Protein AF-A0A3D5NPX5-F1 (afdb_monomer_lite)

Radius of gyration: 11.31 Å; chains: 1; bounding box: 21×16×34 Å

Foldseek 3Di:
DDKAPHDDPDPVVVVVVLVVDDQQDKIWDWDADPNDTDIDIDGHHDDD

Structure (mmCIF, N/CA/C/O backbone):
data_AF-A0A3D5NPX5-F1
#
_entry.id   AF-A0A3D5NPX5-F1
#
loop_
_atom_site.group_PDB
_atom_site.id
_atom_site.type_symbol
_atom_site.label_atom_id
_atom_site.label_alt_id
_atom_site.label_comp_id
_atom_site.label_asym_id
_atom_site.label_entity_id
_atom_site.label_seq_id
_atom_site.pdbx_PDB_ins_code
_atom_site.Cartn_x
_atom_site.Cartn_y
_atom_site.Cartn_z
_atom_site.occupancy
_atom_site.B_iso_or_equiv
_atom_site.auth_seq_id
_atom_site.auth_comp_id
_atom_site.auth_asym_id
_atom_site.auth_atom_id
_atom_site.pdbx_PDB_model_num
ATOM 1 N N . MET A 1 1 ? 6.723 4.324 -6.525 1.00 86.94 1 MET A N 1
ATOM 2 C CA . MET A 1 1 ? 5.625 3.491 -5.991 1.00 86.94 1 MET A CA 1
ATOM 3 C C . MET A 1 1 ? 4.589 4.444 -5.436 1.00 86.94 1 MET A C 1
ATOM 5 O O . MET A 1 1 ? 4.991 5.491 -4.939 1.00 86.94 1 MET A O 1
ATOM 9 N N . SER A 1 2 ? 3.303 4.140 -5.553 1.00 89.75 2 SER A N 1
ATOM 10 C CA . SER A 1 2 ? 2.254 4.915 -4.889 1.00 89.75 2 SER A CA 1
ATOM 11 C C . SER A 1 2 ? 1.295 3.988 -4.160 1.00 89.75 2 SER A C 1
ATOM 13 O O . SER A 1 2 ? 1.152 2.819 -4.525 1.00 89.75 2 SER A O 1
ATOM 15 N N . ILE A 1 3 ? 0.667 4.520 -3.125 1.00 90.75 3 ILE A N 1
ATOM 16 C CA . ILE A 1 3 ? -0.502 3.942 -2.477 1.00 90.75 3 ILE A CA 1
ATOM 17 C C . ILE A 1 3 ? -1.618 4.971 -2.630 1.00 90.75 3 ILE A C 1
ATOM 19 O O . ILE A 1 3 ? -1.440 6.145 -2.307 1.00 90.75 3 ILE A O 1
ATOM 23 N N . ASP A 1 4 ? -2.701 4.556 -3.269 1.00 89.88 4 ASP A N 1
ATOM 24 C CA . ASP A 1 4 ? -3.679 5.434 -3.891 1.00 89.88 4 AS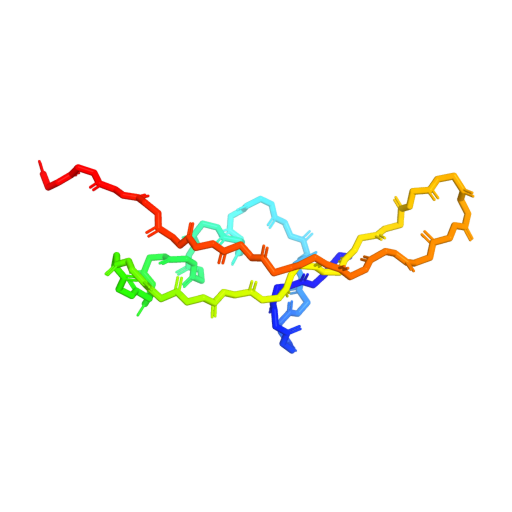P A CA 1
ATOM 25 C C . ASP A 1 4 ? -2.969 6.499 -4.752 1.00 89.88 4 ASP A C 1
ATOM 27 O O . ASP A 1 4 ? -2.145 6.167 -5.621 1.00 89.88 4 ASP A O 1
ATOM 31 N N . ASP A 1 5 ? -3.243 7.774 -4.489 1.00 86.88 5 ASP A N 1
ATOM 32 C CA . ASP A 1 5 ? -2.626 8.916 -5.171 1.00 86.88 5 ASP A CA 1
ATOM 33 C C . ASP A 1 5 ? -1.449 9.525 -4.386 1.00 86.88 5 ASP A C 1
ATOM 35 O O . ASP A 1 5 ? -0.912 10.568 -4.764 1.00 86.88 5 ASP A O 1
ATOM 39 N N . VAL A 1 6 ? -1.003 8.862 -3.313 1.00 88.38 6 VAL A N 1
ATOM 40 C CA . VAL A 1 6 ? 0.150 9.282 -2.510 1.00 88.38 6 VAL A CA 1
ATOM 41 C C . VAL A 1 6 ? 1.415 8.601 -3.019 1.00 88.38 6 VAL A C 1
ATOM 43 O O . VAL A 1 6 ? 1.548 7.374 -3.006 1.00 88.38 6 VAL A O 1
ATOM 46 N N . VAL A 1 7 ? 2.380 9.405 -3.468 1.00 91.25 7 VAL A N 1
ATOM 47 C CA . VAL A 1 7 ? 3.707 8.914 -3.853 1.00 91.25 7 VAL A CA 1
ATOM 48 C C . VAL A 1 7 ? 4.471 8.493 -2.601 1.00 91.25 7 VAL A C 1
ATOM 50 O O . VAL A 1 7 ? 4.624 9.261 -1.656 1.00 91.25 7 VAL A O 1
ATOM 53 N N . VAL A 1 8 ? 4.973 7.262 -2.614 1.00 89.25 8 VAL A N 1
ATOM 54 C CA . VAL A 1 8 ? 5.787 6.707 -1.533 1.00 89.25 8 VAL A CA 1
ATOM 55 C C . VAL A 1 8 ? 7.252 6.988 -1.850 1.00 89.25 8 VAL A C 1
ATOM 57 O O . VAL A 1 8 ? 7.839 6.341 -2.721 1.00 89.25 8 VAL A O 1
ATOM 60 N N . GLU A 1 9 ? 7.833 7.965 -1.155 1.00 87.75 9 GLU A N 1
ATOM 61 C CA . GLU A 1 9 ? 9.239 8.365 -1.316 1.00 87.75 9 GLU A CA 1
ATOM 62 C C . GLU A 1 9 ? 10.176 7.594 -0.374 1.00 87.75 9 GLU A C 1
ATOM 64 O O . GLU A 1 9 ? 11.356 7.410 -0.669 1.00 87.75 9 GLU A O 1
ATOM 69 N N . SER A 1 10 ? 9.650 7.108 0.754 1.00 85.50 10 SER A N 1
ATOM 70 C CA . SER A 1 10 ? 10.395 6.348 1.761 1.00 85.50 10 SER A CA 1
ATOM 71 C C . SER A 1 10 ? 9.511 5.314 2.475 1.00 85.50 10 SER A C 1
ATOM 73 O O . SER A 1 10 ? 8.286 5.472 2.498 1.00 85.50 10 SER A O 1
ATOM 75 N N . PRO A 1 11 ? 10.097 4.290 3.130 1.00 83.50 11 PRO A N 1
ATOM 76 C CA . PRO A 1 11 ? 9.332 3.372 3.977 1.00 83.50 11 PRO A CA 1
ATOM 77 C C . PRO A 1 11 ? 8.530 4.098 5.068 1.00 83.50 11 PRO A C 1
ATOM 79 O O . PRO A 1 11 ? 7.391 3.739 5.337 1.00 83.50 11 PRO A O 1
ATOM 82 N N . THR A 1 12 ? 9.080 5.174 5.639 1.00 81.81 12 THR A N 1
ATOM 83 C CA . THR A 1 12 ? 8.409 5.973 6.676 1.00 81.81 12 THR A CA 1
ATOM 84 C C . THR A 1 12 ? 7.141 6.649 6.154 1.00 81.81 12 THR A C 1
ATOM 86 O O . THR A 1 12 ? 6.101 6.546 6.790 1.00 81.81 12 THR A O 1
ATOM 89 N N . SER A 1 13 ? 7.179 7.249 4.956 1.00 84.62 13 SER A N 1
ATOM 90 C CA . SER A 1 13 ? 5.982 7.870 4.356 1.00 84.62 13 SER A CA 1
ATOM 91 C C . SER A 1 13 ? 4.843 6.880 4.089 1.00 84.62 13 SER A C 1
ATOM 93 O O . SER A 1 13 ? 3.678 7.267 4.092 1.00 84.62 13 SER A O 1
ATOM 95 N N . PHE A 1 14 ? 5.173 5.605 3.870 1.00 85.88 14 PHE A N 1
ATOM 96 C CA . PHE A 1 14 ? 4.186 4.547 3.676 1.00 85.88 14 PHE A CA 1
ATOM 97 C C . PHE A 1 14 ? 3.504 4.173 4.994 1.00 85.88 14 PHE A C 1
ATOM 99 O O . PHE A 1 14 ? 2.277 4.155 5.070 1.00 85.88 14 PHE A O 1
ATOM 106 N N . ASP A 1 15 ? 4.298 3.937 6.039 1.00 85.81 15 ASP A N 1
ATOM 107 C CA . ASP A 1 15 ? 3.798 3.611 7.376 1.00 85.81 15 ASP A CA 1
ATOM 108 C C . ASP A 1 15 ? 2.957 4.748 7.963 1.00 85.81 15 ASP A C 1
ATOM 110 O O . ASP A 1 15 ? 1.883 4.501 8.515 1.00 85.81 15 ASP A O 1
ATOM 114 N N . ASP A 1 16 ? 3.420 5.992 7.823 1.00 87.19 16 ASP A N 1
ATOM 115 C CA . ASP A 1 16 ? 2.700 7.173 8.299 1.00 87.19 16 ASP A CA 1
ATOM 116 C C . ASP A 1 16 ? 1.341 7.304 7.608 1.00 87.19 16 ASP A C 1
ATOM 118 O O . ASP A 1 16 ? 0.338 7.563 8.272 1.00 87.19 16 ASP A O 1
ATOM 122 N N . TYR A 1 17 ? 1.284 7.058 6.296 1.00 88.19 17 TYR A N 1
ATOM 123 C CA . TYR A 1 17 ? 0.037 7.080 5.540 1.00 88.19 17 TYR A CA 1
ATOM 124 C C . TYR A 1 17 ? -0.923 5.962 5.969 1.00 88.19 17 TYR A C 1
ATOM 126 O O . TYR A 1 17 ? -2.075 6.245 6.298 1.00 88.19 17 TYR A O 1
ATOM 134 N N . ILE A 1 18 ? -0.460 4.708 6.044 1.00 88.31 18 ILE A N 1
ATOM 135 C CA . ILE A 1 18 ? -1.304 3.565 6.438 1.00 88.31 18 ILE A CA 1
ATOM 136 C C . ILE A 1 18 ? -1.898 3.758 7.835 1.00 88.31 18 ILE A C 1
ATOM 138 O O . ILE A 1 18 ? -3.046 3.391 8.070 1.00 88.31 18 ILE A O 1
ATOM 142 N N . ARG A 1 19 ? -1.159 4.387 8.756 1.00 88.50 19 ARG A N 1
ATOM 143 C CA . ARG A 1 19 ? -1.647 4.699 10.110 1.00 88.50 19 ARG A CA 1
ATOM 144 C C . ARG A 1 19 ? -2.804 5.699 10.141 1.00 88.50 19 ARG A C 1
ATOM 146 O O . ARG A 1 19 ? -3.498 5.765 11.152 1.00 88.50 19 ARG A O 1
ATOM 153 N N . THR A 1 20 ? -3.017 6.477 9.078 1.00 89.44 20 THR A N 1
ATOM 154 C CA . THR A 1 20 ? -4.176 7.385 8.971 1.00 89.44 20 THR A CA 1
ATOM 155 C C . THR A 1 20 ? -5.461 6.677 8.539 1.00 89.44 20 THR A C 1
ATOM 157 O O . THR A 1 20 ? -6.548 7.236 8.692 1.00 89.44 20 THR A O 1
ATOM 160 N N . LEU A 1 21 ? -5.344 5.456 8.019 1.00 90.19 21 LEU A N 1
ATOM 161 C CA . LEU A 1 21 ? -6.445 4.669 7.480 1.00 90.19 21 LEU A CA 1
ATOM 162 C C . LEU A 1 21 ? -6.982 3.681 8.518 1.00 90.19 21 LEU A C 1
ATOM 164 O O . LEU A 1 21 ? -6.353 3.401 9.542 1.00 90.19 21 LEU A O 1
ATOM 168 N N . LYS A 1 22 ? -8.180 3.155 8.271 1.00 90.38 22 LYS A N 1
ATOM 169 C CA . LYS A 1 22 ? -8.829 2.194 9.162 1.00 90.38 22 LYS A CA 1
ATOM 170 C C . LYS A 1 22 ? -8.576 0.768 8.695 1.00 90.38 22 LYS A C 1
ATOM 172 O O . LYS A 1 22 ? -8.475 0.471 7.508 1.00 90.38 22 LYS A O 1
ATOM 177 N N . VAL A 1 23 ? -8.533 -0.150 9.659 1.00 92.44 23 VAL A N 1
ATOM 178 C CA . VAL A 1 23 ? -8.572 -1.587 9.365 1.00 92.44 23 VAL A CA 1
ATOM 179 C C . VAL A 1 23 ? -9.848 -1.895 8.579 1.00 92.44 23 VAL A C 1
ATOM 181 O O . VAL A 1 23 ? -10.937 -1.477 8.973 1.00 92.44 23 VAL A O 1
ATOM 184 N N . GLY A 1 24 ? -9.701 -2.634 7.483 1.00 91.56 24 GLY A N 1
ATOM 185 C CA . GLY A 1 24 ? -10.766 -2.939 6.533 1.00 91.56 24 GLY A CA 1
ATOM 186 C C . GLY A 1 24 ? -10.841 -1.992 5.334 1.00 91.56 24 GLY A C 1
ATOM 187 O O . GLY A 1 24 ? -11.516 -2.341 4.366 1.00 91.56 24 GLY A O 1
ATOM 188 N N . ASP A 1 25 ? -10.140 -0.852 5.348 1.00 93.31 25 ASP A N 1
ATOM 189 C CA . ASP A 1 25 ? -10.074 0.026 4.176 1.00 93.31 25 ASP A CA 1
ATOM 190 C C . ASP A 1 25 ? -9.350 -0.681 3.020 1.00 93.31 25 ASP A C 1
ATOM 192 O O . ASP A 1 25 ? -8.431 -1.480 3.226 1.00 93.31 25 ASP A O 1
ATOM 196 N N . VAL A 1 26 ? -9.781 -0.397 1.791 1.00 94.38 26 VAL A N 1
ATOM 197 C CA . VAL A 1 26 ? -9.142 -0.895 0.568 1.00 94.38 26 VAL A CA 1
ATOM 198 C C . VAL A 1 26 ? -8.283 0.216 -0.021 1.00 94.38 26 VAL A C 1
ATOM 200 O O . VAL A 1 26 ? -8.777 1.319 -0.237 1.00 94.38 26 VAL A O 1
ATOM 203 N N . VAL A 1 27 ? -7.021 -0.096 -0.302 1.00 94.12 27 VAL A N 1
ATOM 204 C CA . VAL A 1 27 ? -6.024 0.817 -0.877 1.00 94.12 27 VAL A CA 1
ATOM 205 C C . VAL A 1 27 ? -5.513 0.287 -2.213 1.00 94.12 27 VAL A C 1
ATOM 207 O O . VAL A 1 27 ? -5.419 -0.928 -2.415 1.00 94.12 27 VAL A O 1
ATOM 210 N N . LYS A 1 28 ? -5.140 1.184 -3.127 1.00 95.50 28 LYS A N 1
ATOM 211 C CA . LYS A 1 28 ? -4.579 0.841 -4.442 1.00 95.50 28 LYS A CA 1
ATOM 212 C C . LYS A 1 28 ? -3.073 1.015 -4.465 1.00 95.50 28 LYS A C 1
ATOM 214 O O . LYS A 1 28 ? -2.567 2.127 -4.466 1.00 95.50 28 LYS A O 1
ATOM 219 N N . ILE A 1 29 ? -2.322 -0.071 -4.543 1.00 93.44 29 ILE A N 1
ATOM 220 C CA . ILE A 1 29 ? -0.860 -0.014 -4.574 1.00 93.44 29 ILE A CA 1
ATOM 221 C C . ILE A 1 29 ? -0.389 -0.081 -6.026 1.00 93.44 29 ILE A C 1
ATOM 223 O O . ILE A 1 29 ? -0.629 -1.072 -6.716 1.00 93.44 29 ILE A O 1
ATOM 227 N N . ARG A 1 30 ? 0.331 0.950 -6.480 1.00 94.56 30 ARG A N 1
ATOM 228 C CA . ARG A 1 30 ? 1.004 0.981 -7.786 1.00 94.56 30 ARG A CA 1
ATOM 229 C C . ARG A 1 30 ? 2.507 0.808 -7.625 1.00 94.56 30 ARG A C 1
ATOM 231 O O . ARG A 1 30 ? 3.181 1.6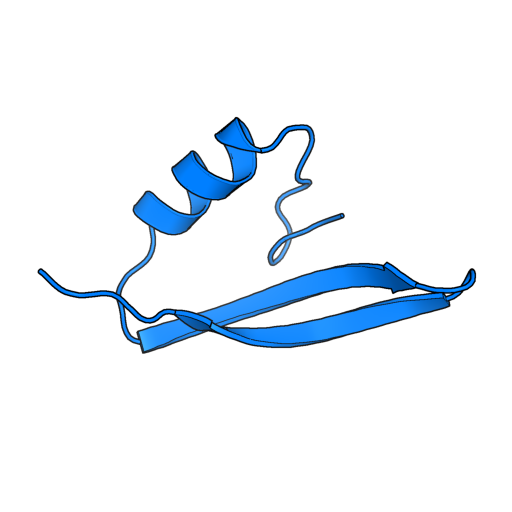15 -6.974 1.00 94.56 30 ARG A O 1
ATOM 238 N N . TYR A 1 31 ? 3.069 -0.207 -8.268 1.00 92.75 31 TYR A N 1
ATOM 239 C CA . TYR A 1 31 ? 4.500 -0.501 -8.212 1.00 92.75 31 TYR A CA 1
ATOM 240 C C . TYR A 1 31 ? 5.040 -0.974 -9.563 1.00 92.75 31 TYR A C 1
ATOM 242 O O . TYR A 1 31 ? 4.306 -1.487 -10.400 1.00 92.75 31 TYR A O 1
ATOM 250 N N . LEU A 1 32 ? 6.341 -0.777 -9.781 1.00 93.19 32 LEU A N 1
ATOM 251 C CA . LEU A 1 32 ? 7.028 -1.246 -10.981 1.00 93.19 32 LEU A CA 1
ATOM 252 C C . LEU A 1 32 ? 7.516 -2.679 -10.748 1.00 93.19 32 LEU A C 1
ATOM 254 O O . LEU A 1 32 ? 8.287 -2.925 -9.819 1.00 93.19 32 LEU A O 1
ATOM 258 N N . ARG A 1 33 ? 7.107 -3.617 -11.600 1.00 92.88 33 ARG A N 1
ATOM 259 C CA . ARG A 1 33 ? 7.568 -5.007 -11.591 1.00 92.88 33 ARG A CA 1
ATOM 260 C C . ARG A 1 33 ? 7.980 -5.399 -13.000 1.00 92.88 33 ARG A C 1
ATOM 262 O O . ARG A 1 33 ? 7.157 -5.379 -13.899 1.00 92.88 33 ARG A O 1
ATOM 269 N N . ILE A 1 34 ? 9.249 -5.776 -13.181 1.00 92.00 34 ILE A N 1
ATOM 270 C CA . ILE A 1 34 ? 9.788 -6.251 -14.473 1.00 92.00 34 ILE A CA 1
ATOM 271 C C . ILE A 1 34 ? 9.414 -5.278 -15.616 1.00 92.00 34 ILE A C 1
ATOM 273 O O . ILE A 1 34 ? 8.855 -5.664 -16.632 1.00 92.00 34 ILE A O 1
ATOM 277 N N . ASN A 1 35 ? 9.703 -3.987 -15.421 1.00 94.19 35 ASN A N 1
ATOM 278 C CA . ASN A 1 35 ? 9.410 -2.889 -16.359 1.00 94.19 35 ASN A CA 1
ATOM 279 C C . ASN A 1 35 ? 7.926 -2.591 -16.644 1.00 94.19 35 ASN A C 1
ATOM 281 O O . ASN A 1 35 ? 7.642 -1.721 -17.463 1.00 94.19 35 ASN A O 1
ATOM 285 N N . GLU A 1 36 ? 6.989 -3.224 -15.944 1.00 94.75 36 GLU A N 1
ATOM 286 C CA . GLU A 1 36 ? 5.561 -2.923 -16.046 1.00 94.75 36 GLU A CA 1
ATOM 287 C C . GLU A 1 36 ? 5.056 -2.251 -14.770 1.00 94.75 36 GLU A C 1
ATOM 289 O O . GLU A 1 36 ? 5.470 -2.595 -13.659 1.00 94.75 36 GLU A O 1
ATOM 294 N N . ILE A 1 37 ? 4.162 -1.271 -14.919 1.00 93.88 37 ILE A N 1
ATOM 295 C CA . ILE A 1 37 ? 3.444 -0.691 -13.783 1.00 93.88 37 ILE A CA 1
ATOM 296 C C . ILE A 1 37 ? 2.272 -1.614 -13.471 1.00 93.88 37 ILE A C 1
ATOM 298 O O . ILE A 1 37 ? 1.380 -1.799 -14.295 1.0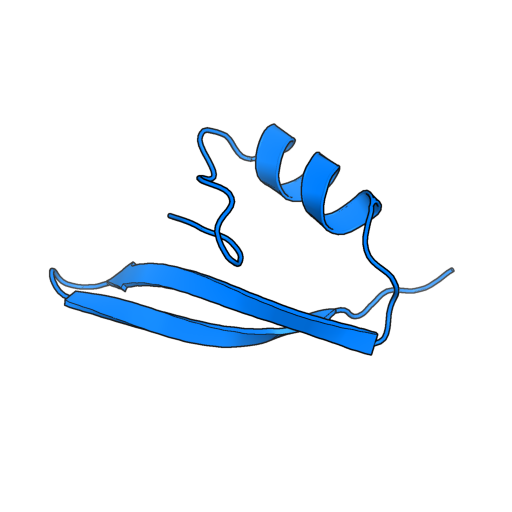0 93.88 37 ILE A O 1
ATOM 302 N N . VAL A 1 38 ? 2.285 -2.176 -12.270 1.00 95.62 38 VAL A N 1
ATOM 303 C CA . VAL A 1 38 ? 1.228 -3.035 -11.747 1.00 95.62 38 VAL A CA 1
ATOM 304 C C . VAL A 1 38 ? 0.431 -2.240 -10.720 1.00 95.62 38 VAL A C 1
ATOM 306 O O . VAL A 1 38 ? 1.018 -1.613 -9.838 1.00 95.62 38 VAL A O 1
ATOM 309 N N . GLU A 1 39 ? -0.896 -2.282 -10.825 1.00 96.00 39 GLU A N 1
ATOM 310 C CA . GLU A 1 39 ? -1.832 -1.765 -9.822 1.00 96.00 39 GLU A CA 1
ATOM 311 C C . GLU A 1 39 ? -2.530 -2.948 -9.144 1.00 96.00 39 GLU A C 1
ATOM 313 O O . GLU A 1 39 ? -3.011 -3.859 -9.820 1.00 96.00 39 GLU A O 1
ATOM 318 N N . VAL A 1 40 ? -2.557 -2.957 -7.812 1.00 95.81 40 VAL A N 1
ATOM 319 C CA . VAL A 1 40 ? -3.250 -3.977 -7.012 1.00 95.81 40 VAL A CA 1
ATOM 320 C C . VAL A 1 40 ? -4.123 -3.320 -5.955 1.00 95.81 40 VAL A C 1
ATOM 322 O O . VAL A 1 40 ? -3.728 -2.325 -5.355 1.00 95.81 40 VAL A O 1
ATOM 325 N N . GLU A 1 41 ? -5.287 -3.902 -5.693 1.00 95.94 41 GLU A N 1
ATOM 326 C CA . GLU A 1 41 ? -6.126 -3.533 -4.553 1.00 95.94 41 GLU A CA 1
ATOM 327 C C . GLU A 1 41 ? -5.758 -4.407 -3.351 1.00 95.94 41 GLU A C 1
ATOM 329 O O . GLU A 1 41 ? -5.644 -5.629 -3.468 1.00 95.94 41 GLU A O 1
ATOM 334 N N . ALA A 1 42 ? -5.548 -3.781 -2.196 1.00 92.62 42 ALA A N 1
ATOM 335 C CA . ALA A 1 42 ? -5.211 -4.454 -0.950 1.00 92.62 42 ALA A CA 1
ATOM 336 C C . ALA A 1 42 ? -6.146 -3.990 0.167 1.00 92.62 42 ALA A C 1
ATOM 338 O O . ALA A 1 42 ? -6.403 -2.800 0.314 1.00 92.62 42 ALA A O 1
ATOM 339 N N . THR 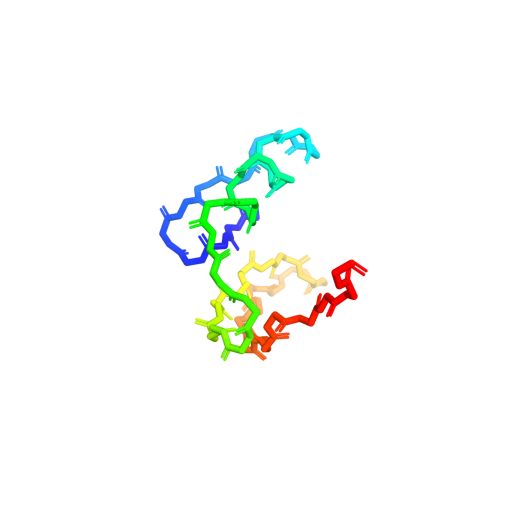A 1 43 ? -6.638 -4.925 0.975 1.00 94.06 43 THR A N 1
ATOM 340 C CA . THR A 1 43 ? -7.399 -4.611 2.191 1.00 94.06 43 THR A CA 1
ATOM 341 C C . THR A 1 43 ? -6.438 -4.457 3.364 1.00 94.06 43 THR A C 1
ATOM 343 O O . THR A 1 43 ? -5.562 -5.301 3.561 1.00 94.06 43 THR A O 1
ATOM 346 N N . LEU A 1 44 ? -6.587 -3.392 4.151 1.00 90.88 44 LEU A N 1
ATOM 347 C CA . LEU A 1 44 ? -5.770 -3.158 5.336 1.00 90.88 44 LEU A CA 1
ATOM 348 C C . LEU A 1 44 ? -6.193 -4.084 6.476 1.00 90.88 44 LEU A C 1
ATOM 350 O O . LEU A 1 44 ? -7.356 -4.113 6.880 1.00 90.88 44 LEU A O 1
ATOM 354 N N . TYR A 1 45 ? -5.221 -4.800 7.035 1.00 89.38 45 TYR A N 1
ATOM 355 C CA . TYR A 1 45 ? -5.396 -5.668 8.195 1.00 89.38 45 TYR A CA 1
ATOM 356 C C . TYR A 1 45 ? -4.551 -5.157 9.360 1.00 89.38 45 TYR A C 1
ATOM 358 O O . TYR A 1 45 ? -3.449 -4.650 9.166 1.00 89.38 45 TYR A O 1
ATOM 366 N N . GLY A 1 46 ? -5.052 -5.322 10.581 1.00 80.75 46 GLY A N 1
ATOM 367 C CA . GLY A 1 46 ? -4.332 -4.952 11.791 1.00 80.75 46 GLY A CA 1
ATOM 368 C C . GLY A 1 46 ? -4.941 -5.612 13.019 1.00 80.75 46 GLY A C 1
ATOM 369 O O . GLY A 1 46 ? -6.131 -5.926 13.044 1.00 80.75 46 GLY A O 1
ATOM 370 N N . THR A 1 47 ? -4.109 -5.831 14.029 1.00 64.88 47 THR A N 1
ATOM 371 C CA . THR A 1 47 ? -4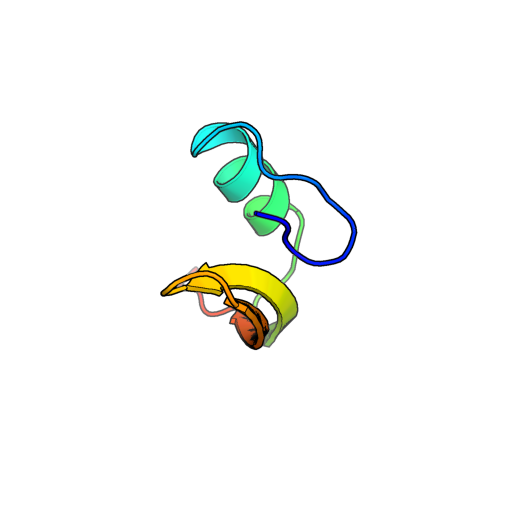.534 -6.218 15.375 1.00 64.88 47 THR A CA 1
ATOM 372 C C . THR A 1 47 ? -4.441 -4.982 16.260 1.00 64.88 47 THR A C 1
ATOM 374 O O . THR A 1 47 ? -3.395 -4.333 16.272 1.00 64.88 47 THR A O 1
ATOM 377 N N . THR A 1 48 ? -5.528 -4.642 16.953 1.00 57.62 48 THR A N 1
ATOM 378 C CA . THR A 1 48 ? -5.516 -3.659 18.052 1.00 57.62 48 THR A CA 1
ATOM 379 C C . THR A 1 48 ? -4.549 -4.054 19.151 1.00 57.62 48 THR A C 1
ATOM 381 O O . THR A 1 48 ? -4.495 -5.273 19.440 1.00 57.62 48 THR A O 1
#

pLDDT: mean 89.31, std 6.99, range [57.62, 96.0]

Secondary structure (DSSP, 8-state):
-EETTEE--SHHHHHHHHTTS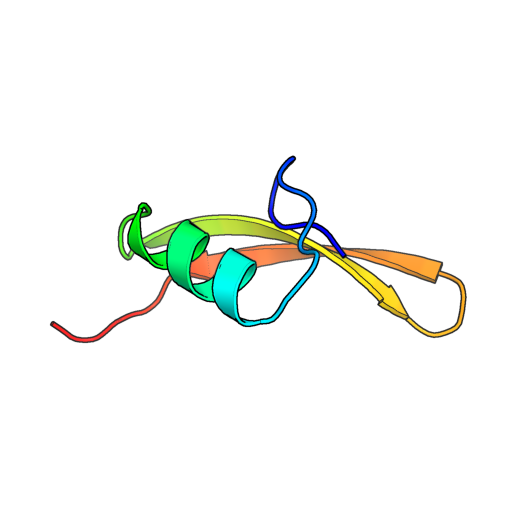PTT-EEEEEEEETTEEEEEEEE-----

Sequence (48 aa):
MSIDDVVVESPTSFDDYIRTLKVGDVVKIRYLRINEIVEVEATLYGTT